Protein AF-A0AAE1S9X4-F1 (afdb_monomer_lite)

InterPro domains:
  IPR005519 Acid phosphatase, class B-like [PF03767] (2-104)
  IPR023214 HAD superfamily [G3DSA:3.40.50.1000] (1-118)
  IPR036412 HAD-like superfamily [SSF56784] (25-105)

pLDDT: mean 90.39, std 10.88, range [41.56, 98.56]

Structure (mmCIF, N/CA/C/O backbone):
data_AF-A0AAE1S9X4-F1
#
_entry.id   AF-A0AAE1S9X4-F1
#
loop_
_atom_site.group_PDB
_atom_site.id
_atom_site.type_symbol
_atom_site.label_atom_id
_atom_site.label_alt_id
_atom_site.label_comp_id
_atom_site.label_asym_id
_atom_site.label_entity_id
_atom_site.label_seq_id
_atom_site.pdbx_PDB_ins_code
_atom_site.Cartn_x
_atom_site.Cartn_y
_atom_site.Cartn_z
_atom_site.occupancy
_atom_site.B_iso_or_equiv
_atom_site.auth_seq_id
_atom_site.auth_comp_id
_atom_site.auth_asym_id
_atom_site.auth_atom_id
_atom_site.pdbx_PDB_model_num
ATOM 1 N N . MET A 1 1 ? 0.149 -6.993 -15.495 1.00 83.12 1 MET A N 1
ATOM 2 C CA . MET A 1 1 ? -0.295 -6.068 -14.423 1.00 83.12 1 MET A CA 1
ATOM 3 C C . MET A 1 1 ? -0.857 -4.731 -14.925 1.00 83.12 1 MET A C 1
ATOM 5 O O . MET A 1 1 ? -1.484 -4.042 -14.140 1.00 83.12 1 MET A O 1
ATOM 9 N N . LEU A 1 2 ? -0.702 -4.359 -16.206 1.00 90.44 2 LEU A N 1
ATOM 10 C CA . LEU A 1 2 ? -1.223 -3.079 -16.732 1.00 90.44 2 LEU A CA 1
ATOM 11 C C . LEU A 1 2 ? -2.700 -3.117 -17.177 1.00 90.44 2 LEU A C 1
ATOM 13 O O . LEU A 1 2 ? -3.273 -2.085 -17.509 1.00 90.44 2 LEU A O 1
ATOM 17 N N . GLY A 1 3 ? -3.312 -4.304 -17.214 1.00 90.38 3 GLY A N 1
ATOM 18 C CA . GLY A 1 3 ? -4.741 -4.469 -17.487 1.00 90.38 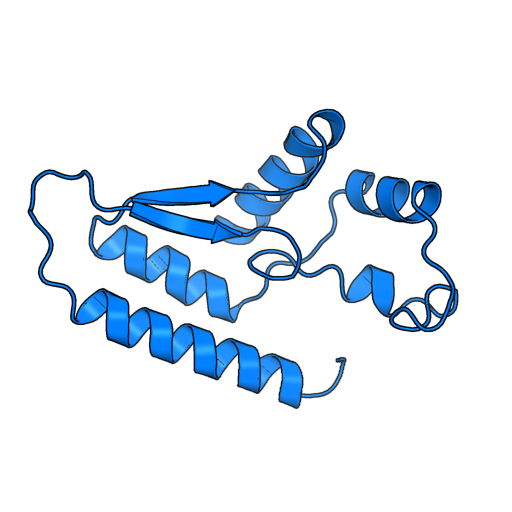3 GLY A CA 1
ATOM 19 C C . GLY A 1 3 ? -5.611 -4.212 -16.252 1.00 90.38 3 GLY A C 1
ATOM 20 O O . GLY A 1 3 ? -5.110 -3.972 -15.156 1.00 90.38 3 GLY A O 1
ATOM 21 N N . LYS A 1 4 ? -6.933 -4.319 -16.415 1.00 94.81 4 LYS A N 1
ATOM 22 C CA . LYS A 1 4 ? -7.900 -4.021 -15.342 1.00 94.81 4 LYS A CA 1
ATOM 23 C C . LYS A 1 4 ? -7.900 -5.040 -14.197 1.00 94.81 4 LYS A C 1
ATOM 25 O O . LYS A 1 4 ? -8.201 -4.660 -13.073 1.00 94.81 4 LYS A O 1
ATOM 30 N N . GLN A 1 5 ? -7.532 -6.297 -14.465 1.00 96.75 5 GLN A N 1
ATOM 31 C CA . GLN A 1 5 ? -7.652 -7.386 -13.488 1.00 96.75 5 GLN A CA 1
ATOM 32 C C . GLN A 1 5 ? -6.889 -7.108 -12.187 1.00 96.75 5 GLN A C 1
ATOM 34 O O . GLN A 1 5 ? -7.491 -7.163 -11.127 1.00 96.75 5 GLN A O 1
ATOM 39 N N . TYR A 1 6 ? -5.618 -6.689 -12.269 1.00 94.44 6 TYR A N 1
ATOM 40 C CA . TYR A 1 6 ? -4.816 -6.350 -11.083 1.00 94.44 6 TYR A CA 1
ATOM 41 C C . TYR A 1 6 ? -5.512 -5.306 -10.198 1.00 94.44 6 TYR A C 1
ATOM 43 O O . TYR A 1 6 ? -5.576 -5.452 -8.983 1.00 94.44 6 TYR A O 1
ATOM 51 N N . ARG A 1 7 ? -6.096 -4.272 -10.816 1.00 93.50 7 ARG A N 1
ATOM 52 C CA . ARG A 1 7 ? -6.834 -3.242 -10.084 1.00 93.50 7 ARG A CA 1
ATOM 53 C C . ARG A 1 7 ? -8.096 -3.803 -9.430 1.00 93.50 7 ARG A C 1
ATOM 55 O O . ARG A 1 7 ? -8.321 -3.517 -8.261 1.00 93.50 7 ARG A O 1
ATOM 62 N N . HIS A 1 8 ? -8.882 -4.598 -10.154 1.00 97.38 8 HIS A N 1
ATOM 63 C CA . HIS A 1 8 ? -10.086 -5.224 -9.601 1.00 97.38 8 HIS A CA 1
ATOM 64 C C . HIS A 1 8 ? -9.756 -6.149 -8.424 1.00 97.38 8 HIS A C 1
ATOM 66 O O . HIS A 1 8 ? -10.467 -6.137 -7.423 1.00 97.38 8 HIS A O 1
ATOM 72 N N . ASP A 1 9 ? -8.657 -6.899 -8.509 1.00 97.25 9 ASP A N 1
ATOM 73 C CA . ASP A 1 9 ? -8.207 -7.777 -7.428 1.00 97.25 9 ASP A CA 1
ATOM 74 C C . ASP A 1 9 ? -7.818 -6.951 -6.187 1.00 97.25 9 ASP A C 1
ATOM 76 O O . ASP A 1 9 ? -8.272 -7.238 -5.076 1.00 97.25 9 ASP A O 1
ATOM 80 N N . CYS A 1 10 ? -7.058 -5.862 -6.367 1.00 96.19 10 CYS A N 1
ATOM 81 C CA . CYS A 1 10 ? -6.725 -4.930 -5.284 1.00 96.19 10 CYS A CA 1
ATOM 82 C C . CYS A 1 10 ? -7.967 -4.260 -4.673 1.00 96.19 10 CYS A C 1
ATOM 84 O O . CYS A 1 10 ? -8.007 -4.020 -3.466 1.00 96.19 10 CYS A O 1
ATOM 86 N N . GLU A 1 11 ? -8.969 -3.916 -5.483 1.00 97.44 11 GLU A N 1
ATOM 87 C CA . GLU A 1 11 ? -10.238 -3.337 -5.025 1.00 97.44 11 GLU A CA 1
ATOM 88 C C . GLU A 1 11 ? -11.066 -4.350 -4.230 1.00 97.44 11 GLU A C 1
ATOM 90 O O . GLU A 1 11 ? -11.611 -4.009 -3.180 1.00 97.44 11 GLU A O 1
ATOM 95 N N . PHE A 1 12 ? -11.115 -5.604 -4.682 1.00 98.31 12 PHE A N 1
ATOM 96 C CA . PHE A 1 12 ? -11.830 -6.679 -4.002 1.00 98.31 12 PHE A CA 1
ATOM 97 C C . PHE A 1 12 ? -11.242 -6.971 -2.614 1.00 98.31 12 PHE A C 1
ATOM 99 O O . PHE A 1 12 ? -11.977 -7.027 -1.622 1.00 98.31 12 PHE A O 1
ATOM 106 N N . VAL A 1 13 ? -9.913 -7.090 -2.516 1.00 97.94 13 VAL A N 1
ATOM 107 C CA . VAL A 1 13 ? -9.229 -7.307 -1.230 1.00 97.94 13 VAL A CA 1
ATOM 108 C C . VAL A 1 13 ? -9.407 -6.102 -0.306 1.00 97.94 13 VAL A C 1
ATOM 110 O O . VAL A 1 13 ? -9.742 -6.275 0.865 1.00 97.94 13 VAL A O 1
ATOM 113 N N . ALA A 1 14 ? -9.265 -4.877 -0.825 1.00 98.00 14 ALA A N 1
ATOM 114 C CA . ALA A 1 14 ? -9.477 -3.660 -0.042 1.00 98.00 14 ALA A CA 1
ATOM 115 C C . ALA A 1 14 ? -10.906 -3.564 0.509 1.00 98.00 14 ALA A C 1
ATOM 117 O O . ALA A 1 14 ? -11.099 -3.255 1.685 1.00 98.00 14 ALA A O 1
ATOM 118 N N . LYS A 1 15 ? -11.911 -3.871 -0.319 1.00 98.44 15 LYS A N 1
ATOM 119 C CA . LYS A 1 15 ? -13.315 -3.910 0.099 1.00 98.44 15 LYS A CA 1
ATOM 120 C C . LYS A 1 15 ? -13.526 -4.920 1.227 1.00 98.44 15 LYS A C 1
ATOM 122 O O . LYS A 1 15 ? -14.116 -4.572 2.246 1.00 98.44 15 LYS A O 1
ATOM 127 N N . THR A 1 16 ? -12.991 -6.127 1.071 1.00 98.56 16 THR A N 1
ATOM 128 C CA . THR A 1 16 ? -13.092 -7.187 2.084 1.00 98.56 16 THR A CA 1
ATOM 129 C C . THR A 1 16 ? -12.441 -6.758 3.405 1.00 98.56 16 THR A C 1
ATOM 131 O O . THR A 1 16 ? -13.024 -6.931 4.473 1.00 98.56 16 THR A O 1
ATOM 134 N N . ALA A 1 17 ? -11.265 -6.124 3.347 1.00 98.38 17 ALA A N 1
ATOM 135 C CA . ALA A 1 17 ? -10.580 -5.594 4.526 1.00 98.38 17 ALA A CA 1
ATOM 136 C C . ALA A 1 17 ? -11.388 -4.492 5.235 1.00 98.38 17 ALA A C 1
ATOM 138 O O . ALA A 1 17 ? -11.462 -4.473 6.462 1.00 98.38 17 ALA A O 1
ATOM 139 N N . ILE A 1 18 ? -12.023 -3.595 4.474 1.00 98.44 18 ILE A N 1
ATOM 140 C CA . ILE A 1 18 ? -12.902 -2.540 5.002 1.00 98.44 18 ILE A CA 1
ATOM 141 C C . ILE A 1 18 ? -14.122 -3.138 5.704 1.00 98.44 18 ILE A C 1
ATOM 143 O O . ILE A 1 18 ? -14.475 -2.697 6.798 1.00 98.44 18 ILE A O 1
ATOM 147 N N . GLU A 1 19 ? -14.777 -4.120 5.085 1.00 98.56 19 GLU A N 1
ATOM 148 C CA . GLU A 1 19 ? -15.940 -4.804 5.663 1.00 98.56 19 GLU A CA 1
ATOM 149 C C . GLU A 1 19 ? -15.565 -5.526 6.959 1.00 98.56 19 GLU A C 1
ATOM 151 O O . GLU A 1 19 ? -16.255 -5.369 7.966 1.00 98.56 19 GLU A O 1
ATOM 156 N N . TYR A 1 20 ? -14.423 -6.220 6.967 1.00 98.31 20 TYR A N 1
ATOM 157 C CA . TYR A 1 20 ? -13.880 -6.837 8.172 1.00 98.31 20 TYR A CA 1
ATOM 158 C C . TYR A 1 20 ? -13.623 -5.801 9.273 1.00 98.31 20 TYR A C 1
ATOM 160 O O . TYR A 1 20 ? -14.131 -5.956 10.380 1.00 98.31 20 TYR A O 1
ATOM 168 N N . ALA A 1 21 ? -12.903 -4.715 8.965 1.00 97.81 21 ALA A N 1
ATOM 169 C CA . ALA A 1 21 ? -12.570 -3.675 9.936 1.00 97.81 21 ALA A CA 1
ATOM 170 C C . ALA A 1 21 ? -13.821 -3.053 10.577 1.00 97.81 21 ALA A C 1
ATOM 172 O O . ALA A 1 21 ? -13.866 -2.868 11.791 1.00 97.81 21 ALA A O 1
ATOM 173 N N . LYS A 1 22 ? -14.862 -2.778 9.779 1.00 97.50 22 LYS A N 1
ATOM 174 C CA . LYS A 1 22 ? -16.140 -2.227 10.262 1.00 97.50 22 LYS A CA 1
ATOM 175 C C . LYS A 1 22 ? -16.924 -3.190 11.155 1.00 97.50 22 LYS A C 1
ATOM 177 O O . LYS A 1 22 ? -17.735 -2.734 11.953 1.00 97.50 22 LYS A O 1
ATOM 182 N N . GLY A 1 23 ? -16.711 -4.497 11.009 1.00 97.31 23 GLY A N 1
ATOM 183 C CA . GLY A 1 23 ? -17.351 -5.527 11.827 1.00 97.31 23 GLY A CA 1
ATOM 184 C C . GLY A 1 23 ? -16.646 -5.809 13.157 1.00 97.31 23 GLY A C 1
ATOM 185 O O . GLY A 1 23 ? -17.164 -6.583 13.961 1.00 97.31 23 GLY A O 1
ATOM 186 N N . LEU A 1 24 ? -15.472 -5.217 13.403 1.00 96.12 24 LEU A N 1
ATOM 187 C CA . LEU A 1 24 ? -14.706 -5.467 14.621 1.00 96.12 24 LEU A CA 1
ATOM 188 C C . LEU A 1 24 ? -15.361 -4.829 15.848 1.00 96.12 24 LEU A C 1
ATOM 190 O O . LEU A 1 24 ? -15.729 -3.655 15.854 1.00 96.12 24 LEU A O 1
ATOM 194 N N . LYS A 1 25 ? -15.413 -5.595 16.940 1.00 95.88 25 LYS A N 1
ATOM 195 C CA . LYS A 1 25 ? -15.679 -5.062 18.277 1.00 95.88 25 LYS A CA 1
ATOM 196 C C . LYS A 1 25 ? -14.349 -4.698 18.932 1.00 95.88 25 LYS A C 1
ATOM 198 O O . LYS A 1 25 ? -13.655 -5.571 19.446 1.00 95.88 25 LYS A O 1
ATOM 203 N N . LEU A 1 26 ? -14.009 -3.415 18.887 1.00 94.31 26 LEU A N 1
ATOM 204 C CA . LEU A 1 26 ? -12.771 -2.885 19.459 1.00 94.31 26 LEU A CA 1
ATOM 205 C C . LEU A 1 26 ? -12.816 -2.875 20.992 1.00 94.31 26 LEU A C 1
ATOM 207 O O . LEU A 1 26 ? -13.890 -2.792 21.595 1.00 94.31 26 LEU A O 1
ATOM 211 N N . SER A 1 27 ? -11.644 -2.958 21.622 1.00 90.44 27 SER A N 1
ATOM 212 C CA . SER A 1 27 ? -11.506 -2.999 23.086 1.00 90.44 27 SER A CA 1
ATOM 213 C C . SER A 1 27 ? -11.843 -1.654 23.747 1.00 90.44 27 SER A C 1
ATOM 215 O O . SER A 1 27 ? -12.212 -1.613 24.920 1.00 90.44 27 SER A O 1
ATOM 217 N N . GLY A 1 28 ? -11.698 -0.554 22.997 1.00 89.81 28 GLY A N 1
ATOM 218 C CA . GLY A 1 28 ? -11.836 0.818 23.486 1.00 89.81 28 GLY A CA 1
ATOM 219 C C . GLY A 1 28 ? -10.611 1.349 24.241 1.00 89.81 28 GLY A C 1
ATOM 220 O O . GLY A 1 28 ? -10.639 2.487 24.700 1.00 89.81 28 GLY A O 1
ATOM 221 N N . ASP A 1 29 ? -9.524 0.577 24.354 1.00 94.56 29 ASP A N 1
ATOM 222 C CA . ASP A 1 29 ? -8.296 0.999 25.051 1.00 94.56 29 ASP A CA 1
ATOM 223 C C . ASP A 1 29 ? -7.328 1.810 24.166 1.00 94.56 29 ASP A C 1
ATOM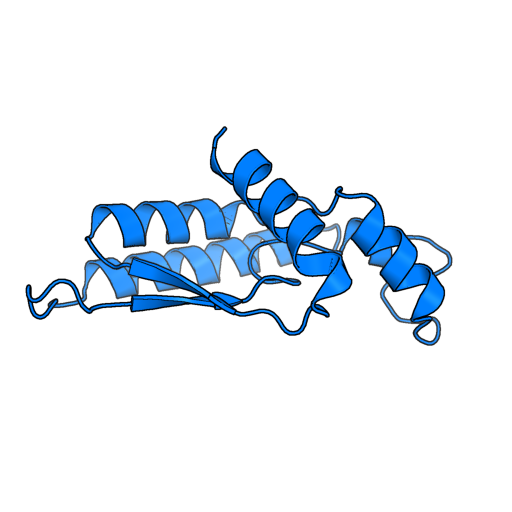 225 O O . ASP A 1 29 ? -6.270 2.258 24.620 1.00 94.56 29 ASP A O 1
ATOM 229 N N . GLY A 1 30 ? -7.687 1.995 22.892 1.00 91.12 30 GLY A N 1
ATOM 230 C CA . GLY A 1 30 ? -6.899 2.721 21.903 1.00 91.12 30 GLY A CA 1
ATOM 231 C C . GLY A 1 30 ? -5.605 2.010 21.501 1.00 91.12 30 GLY A C 1
ATOM 232 O O . GLY A 1 30 ? -4.677 2.673 21.027 1.00 91.12 30 GLY A O 1
ATOM 233 N N . LYS A 1 31 ? -5.485 0.695 21.716 1.00 94.94 31 LYS A N 1
ATOM 234 C CA . LYS A 1 31 ? -4.304 -0.102 21.342 1.00 94.94 31 LYS A CA 1
ATOM 235 C C . LYS A 1 31 ? -4.522 -0.991 20.122 1.00 94.94 31 LYS A C 1
ATOM 237 O O . LYS A 1 31 ? -3.571 -1.637 19.691 1.00 94.94 31 LYS A O 1
ATOM 242 N N . ASP A 1 32 ? -5.719 -0.991 19.546 1.00 96.94 32 ASP A N 1
ATOM 243 C CA . ASP A 1 32 ? -5.997 -1.697 18.300 1.00 96.94 32 ASP A CA 1
ATOM 244 C C . ASP A 1 32 ? -5.152 -1.119 17.154 1.00 96.94 32 ASP A C 1
ATOM 246 O O . ASP A 1 32 ? -5.107 0.097 16.933 1.00 96.94 32 ASP A O 1
ATOM 250 N N . VAL A 1 33 ? -4.464 -2.000 16.427 1.00 97.12 33 VAL A N 1
ATOM 251 C CA . VAL A 1 33 ? -3.531 -1.642 15.352 1.00 97.12 33 VAL A CA 1
ATOM 252 C C . VAL A 1 33 ? -3.913 -2.355 14.063 1.00 97.12 33 VAL A C 1
ATOM 254 O O . VAL A 1 33 ? -4.267 -3.531 14.072 1.00 97.12 33 VAL A O 1
ATOM 257 N N . TRP A 1 34 ? -3.758 -1.649 12.943 1.00 97.75 34 TRP A N 1
ATOM 258 C CA . TRP A 1 34 ? -3.783 -2.230 11.607 1.00 97.75 34 TRP A CA 1
ATOM 259 C C . TRP A 1 34 ? -2.400 -2.124 10.976 1.00 97.75 34 TRP A C 1
ATOM 261 O O . TRP A 1 34 ? -1.891 -1.021 10.765 1.00 97.75 34 TRP A O 1
ATOM 271 N N . VAL A 1 35 ? -1.786 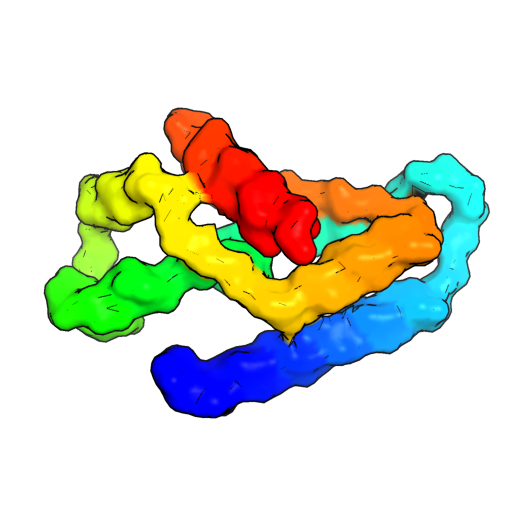-3.264 10.673 1.00 96.88 35 VAL A N 1
ATOM 272 C CA . VAL A 1 35 ? -0.452 -3.300 10.069 1.00 96.88 35 VAL A CA 1
ATOM 273 C C . VAL A 1 35 ? -0.570 -3.252 8.548 1.00 96.88 35 VAL A C 1
ATOM 275 O O . VAL A 1 35 ? -1.283 -4.050 7.946 1.00 96.88 35 VAL A O 1
ATOM 278 N N . PHE A 1 36 ? 0.153 -2.323 7.933 1.00 95.62 36 PHE A N 1
ATOM 279 C CA . PHE A 1 36 ? 0.332 -2.210 6.494 1.00 95.62 36 PHE A CA 1
ATOM 280 C C . PHE A 1 36 ? 1.769 -2.570 6.131 1.00 95.62 36 PHE A C 1
ATOM 282 O O . PHE A 1 36 ? 2.716 -2.064 6.734 1.00 95.62 36 PHE A O 1
ATOM 289 N N . ASP A 1 37 ? 1.929 -3.397 5.105 1.00 94.75 37 ASP A N 1
ATOM 290 C CA . ASP A 1 37 ? 3.182 -3.442 4.358 1.00 94.75 37 ASP A CA 1
ATOM 291 C C . ASP A 1 37 ? 3.280 -2.234 3.394 1.00 94.75 37 ASP A C 1
ATOM 293 O O . ASP A 1 37 ? 2.288 -1.538 3.131 1.00 94.75 37 ASP A O 1
ATOM 297 N N . ILE A 1 38 ? 4.481 -1.948 2.881 1.00 91.19 38 ILE A N 1
ATOM 298 C CA . ILE A 1 38 ? 4.722 -0.832 1.960 1.00 91.19 38 ILE A CA 1
ATOM 299 C C . ILE A 1 38 ? 4.774 -1.273 0.499 1.00 91.19 38 ILE A C 1
ATOM 301 O O . ILE A 1 38 ? 3.933 -0.855 -0.298 1.00 91.19 38 ILE A O 1
ATOM 305 N N . ASP A 1 39 ? 5.771 -2.066 0.127 1.00 91.38 39 ASP A N 1
ATOM 306 C CA . ASP A 1 39 ? 6.093 -2.347 -1.270 1.00 91.38 39 ASP A CA 1
ATOM 307 C C . ASP A 1 39 ? 5.119 -3.365 -1.878 1.00 91.38 39 ASP A C 1
ATOM 309 O O . ASP A 1 39 ? 4.942 -4.449 -1.349 1.00 91.38 39 ASP A O 1
ATOM 313 N N . GLU A 1 40 ? 4.479 -3.012 -2.997 1.00 91.44 40 GLU A N 1
ATOM 314 C CA . GLU A 1 40 ? 3.370 -3.770 -3.612 1.00 91.44 40 GLU A CA 1
ATOM 315 C C . GLU A 1 40 ? 2.119 -3.930 -2.729 1.00 91.44 40 GLU A C 1
ATOM 317 O O . GLU A 1 40 ? 1.174 -4.614 -3.120 1.00 91.44 40 GLU A O 1
ATOM 322 N N . THR A 1 41 ? 2.066 -3.233 -1.589 1.00 94.00 41 THR A N 1
ATOM 323 C CA . THR A 1 41 ? 0.894 -3.191 -0.705 1.00 94.00 41 THR A CA 1
ATOM 324 C C . THR A 1 41 ? 0.288 -1.792 -0.658 1.00 94.00 41 THR A C 1
ATOM 326 O O . THR A 1 41 ? -0.852 -1.600 -1.064 1.00 94.00 41 THR A O 1
ATOM 329 N N . THR A 1 42 ? 1.032 -0.778 -0.213 1.00 93.12 42 THR A N 1
ATOM 330 C CA . THR A 1 42 ? 0.552 0.617 -0.206 1.00 93.12 42 THR A CA 1
ATOM 331 C C . THR A 1 42 ? 1.148 1.424 -1.354 1.00 93.12 42 THR A C 1
ATOM 333 O O . THR A 1 42 ? 0.456 2.261 -1.928 1.00 93.12 42 THR A O 1
ATOM 336 N N . LEU A 1 43 ? 2.389 1.139 -1.755 1.00 92.62 43 LEU A N 1
ATOM 337 C CA . LEU A 1 43 ? 3.065 1.767 -2.890 1.00 92.62 43 LEU A CA 1
ATOM 338 C C . LEU A 1 43 ? 3.393 0.724 -3.961 1.00 92.62 43 LEU A C 1
ATOM 340 O O . LEU A 1 43 ? 3.933 -0.336 -3.660 1.00 92.62 43 LEU A O 1
ATOM 344 N N . SER A 1 44 ? 3.118 1.039 -5.224 1.00 93.31 44 SER A N 1
ATOM 345 C CA . SER A 1 44 ? 3.366 0.143 -6.351 1.00 93.31 44 SER A CA 1
ATOM 346 C C . SER A 1 44 ? 4.711 0.426 -7.018 1.00 93.31 44 SER A C 1
ATOM 348 O O . SER A 1 44 ? 4.998 1.546 -7.436 1.00 93.31 44 SER A O 1
ATOM 350 N N . ASN A 1 45 ? 5.519 -0.613 -7.207 1.00 94.75 45 ASN A N 1
ATOM 351 C CA . ASN A 1 45 ? 6.718 -0.594 -8.038 1.00 94.75 45 ASN A CA 1
ATOM 352 C C . ASN A 1 45 ? 6.429 -1.079 -9.472 1.00 94.75 45 ASN A C 1
ATOM 354 O O . ASN A 1 45 ? 7.366 -1.247 -10.255 1.00 94.75 45 ASN A O 1
ATOM 358 N N . ILE A 1 46 ? 5.159 -1.244 -9.874 1.00 95.19 46 ILE A N 1
ATOM 359 C CA . ILE A 1 46 ? 4.781 -1.575 -11.260 1.00 95.19 46 ILE A CA 1
ATOM 360 C C . ILE A 1 46 ? 5.455 -0.652 -12.289 1.00 95.19 46 ILE A C 1
ATOM 362 O O . ILE A 1 46 ? 5.930 -1.187 -13.290 1.00 95.19 46 ILE A O 1
ATOM 366 N N . PRO A 1 47 ? 5.582 0.679 -12.090 1.00 95.50 47 PRO A N 1
ATOM 367 C CA . PRO A 1 47 ? 6.290 1.526 -13.053 1.00 95.50 47 PRO A CA 1
ATOM 368 C C . PRO A 1 47 ? 7.759 1.135 -13.270 1.00 95.50 47 PRO A C 1
ATOM 370 O O . PRO A 1 47 ? 8.281 1.314 -14.367 1.00 95.50 47 PRO A O 1
ATOM 373 N N . TYR A 1 48 ? 8.428 0.580 -12.254 1.00 95.94 48 TYR A N 1
ATOM 374 C CA . TYR A 1 48 ? 9.772 0.020 -12.396 1.00 95.94 48 TYR A CA 1
ATOM 375 C C . TYR A 1 48 ? 9.744 -1.318 -13.129 1.00 95.94 48 TYR A C 1
ATOM 377 O O . TYR A 1 48 ? 10.476 -1.506 -14.099 1.00 95.94 48 TYR A O 1
ATOM 385 N N . TYR A 1 49 ? 8.877 -2.235 -12.697 1.00 96.00 49 TYR A N 1
ATOM 386 C CA . TYR A 1 49 ? 8.800 -3.573 -13.279 1.00 96.00 49 TYR A CA 1
ATOM 387 C C . TYR A 1 49 ? 8.304 -3.572 -14.729 1.00 96.00 49 TYR A C 1
ATOM 389 O O . TYR A 1 49 ? 8.687 -4.446 -15.498 1.00 96.00 49 TYR A O 1
ATOM 397 N N . ALA A 1 50 ? 7.513 -2.580 -15.137 1.00 96.50 50 ALA A N 1
ATOM 398 C CA . ALA A 1 50 ? 7.027 -2.433 -16.506 1.00 96.50 50 ALA A CA 1
ATOM 399 C C . ALA A 1 50 ? 8.096 -1.950 -17.503 1.00 96.50 50 ALA A C 1
ATOM 401 O O . ALA A 1 50 ? 7.846 -1.964 -18.709 1.00 96.50 50 ALA A O 1
ATOM 402 N N . ARG A 1 51 ? 9.276 -1.515 -17.035 1.00 95.75 51 ARG A N 1
ATOM 403 C CA . ARG A 1 51 ? 10.379 -1.104 -17.916 1.00 95.75 51 ARG A CA 1
ATOM 404 C C . ARG A 1 51 ? 10.847 -2.303 -18.745 1.00 95.75 51 ARG A C 1
ATOM 406 O O . ARG A 1 51 ? 10.952 -3.414 -18.228 1.00 95.75 51 ARG A O 1
ATOM 413 N N . SER A 1 52 ? 11.157 -2.086 -20.023 1.00 95.50 52 SER A N 1
ATOM 414 C CA . SER A 1 52 ? 11.561 -3.157 -20.953 1.00 95.50 52 SER A CA 1
ATOM 415 C C . SER A 1 52 ? 12.805 -3.920 -20.492 1.00 95.50 52 SER A C 1
ATOM 417 O O . SER A 1 52 ? 12.921 -5.116 -20.726 1.00 95.50 52 SER A O 1
ATOM 419 N N . ASP A 1 53 ? 13.702 -3.244 -19.782 1.00 95.12 53 ASP A N 1
ATOM 420 C CA . ASP A 1 53 ? 14.950 -3.775 -19.237 1.00 95.12 53 ASP A CA 1
ATOM 421 C C . ASP A 1 53 ? 14.804 -4.351 -17.807 1.00 95.12 53 ASP A C 1
ATOM 423 O O . ASP A 1 53 ? 15.797 -4.625 -17.130 1.00 95.12 53 ASP A O 1
ATOM 427 N N . VAL A 1 54 ? 13.564 -4.507 -17.331 1.00 96.06 54 VAL A N 1
ATOM 428 C CA . VAL A 1 54 ? 13.167 -5.291 -16.143 1.00 96.06 54 VAL A CA 1
ATOM 429 C C . VAL A 1 54 ? 12.157 -6.384 -16.533 1.00 96.06 54 VAL A C 1
ATOM 431 O O . VAL A 1 54 ? 12.159 -7.470 -15.953 1.00 96.06 54 VAL A O 1
ATOM 434 N N . ALA A 1 55 ? 11.320 -6.114 -17.541 1.00 95.94 55 ALA A N 1
ATOM 435 C CA . ALA A 1 55 ? 10.407 -7.048 -18.198 1.00 95.94 55 ALA A CA 1
ATOM 436 C C . ALA A 1 55 ? 9.488 -7.805 -17.227 1.00 95.94 55 ALA A C 1
ATOM 438 O O . ALA A 1 55 ? 9.362 -9.025 -17.288 1.00 95.94 55 ALA A O 1
ATOM 439 N N . PHE A 1 56 ? 8.866 -7.083 -16.294 1.00 95.38 56 PHE A N 1
ATOM 440 C CA . PHE A 1 56 ? 8.014 -7.637 -15.238 1.00 95.38 56 PHE A CA 1
ATOM 441 C C . PHE A 1 56 ? 8.691 -8.740 -14.409 1.00 95.38 56 PHE A C 1
ATOM 443 O O . PHE A 1 56 ? 8.027 -9.647 -13.918 1.00 95.38 56 PHE A O 1
ATOM 450 N N . GLY A 1 57 ? 10.016 -8.656 -14.247 1.00 94.44 57 GLY A N 1
ATOM 451 C CA . GLY A 1 57 ? 10.806 -9.639 -13.507 1.00 94.44 57 GLY A CA 1
ATOM 452 C C . GLY A 1 57 ? 11.262 -10.839 -14.340 1.00 94.44 57 GLY A C 1
ATOM 453 O O . GLY A 1 57 ? 11.861 -11.753 -13.784 1.00 94.44 57 GLY A O 1
ATOM 454 N N . ALA A 1 58 ? 11.028 -10.847 -15.658 1.00 96.50 58 ALA A N 1
ATOM 455 C CA . ALA A 1 58 ? 11.579 -11.871 -16.549 1.00 96.50 58 ALA A CA 1
ATOM 456 C C . ALA A 1 58 ? 13.106 -11.755 -16.713 1.00 96.50 58 ALA A C 1
ATOM 458 O O . ALA A 1 58 ? 13.768 -12.726 -17.076 1.00 96.50 58 ALA A O 1
ATOM 459 N N . ILE A 1 59 ? 13.672 -10.573 -16.443 1.00 96.38 59 ILE A N 1
ATOM 460 C CA . ILE A 1 59 ? 15.119 -10.336 -16.415 1.00 96.38 59 ILE A CA 1
ATOM 461 C C . ILE A 1 59 ? 15.617 -10.478 -14.965 1.00 96.38 59 ILE A C 1
ATOM 463 O O . ILE A 1 59 ? 14.947 -9.976 -14.056 1.00 96.38 59 ILE A O 1
ATOM 467 N N . PRO A 1 60 ? 16.788 -11.111 -14.722 1.00 96.56 60 PRO A N 1
ATOM 468 C CA . PRO A 1 60 ? 17.343 -11.266 -13.381 1.00 96.56 60 PRO A CA 1
ATOM 469 C C . PRO A 1 60 ? 17.407 -9.955 -12.594 1.00 96.56 60 PRO A C 1
ATOM 471 O O . PRO A 1 60 ? 17.806 -8.907 -13.108 1.00 96.56 60 PRO A O 1
ATOM 474 N N . TYR A 1 61 ? 17.034 -10.036 -11.319 1.00 94.06 61 TYR A N 1
ATOM 475 C CA . TYR A 1 61 ? 16.950 -8.882 -10.435 1.00 94.06 61 TYR A CA 1
ATOM 476 C C . TYR A 1 61 ? 18.299 -8.161 -10.292 1.00 94.06 61 TYR A C 1
ATOM 478 O O . TYR A 1 61 ? 19.317 -8.764 -9.952 1.00 94.06 61 TYR A O 1
ATOM 486 N N . ASN A 1 62 ? 18.288 -6.840 -10.490 1.00 95.50 62 ASN A N 1
ATOM 487 C CA . ASN A 1 62 ? 19.450 -5.979 -10.305 1.00 95.50 62 ASN A CA 1
ATOM 488 C C . ASN A 1 62 ? 1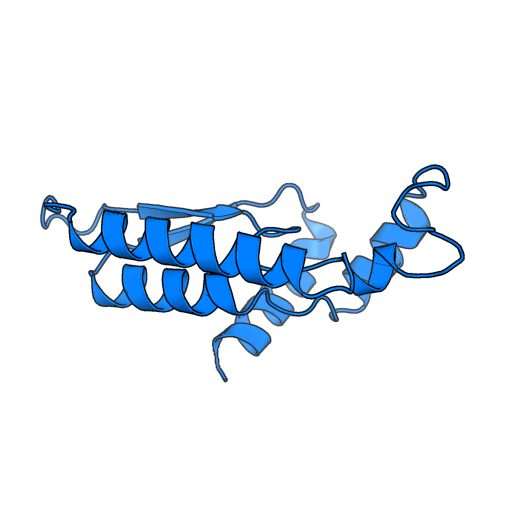9.211 -5.011 -9.142 1.00 95.50 62 ASN A C 1
ATOM 490 O O . ASN A 1 62 ? 18.519 -3.998 -9.275 1.00 95.50 62 ASN A O 1
ATOM 494 N N . ASN A 1 63 ? 19.844 -5.307 -8.007 1.00 93.19 63 ASN A N 1
ATOM 495 C CA . ASN A 1 63 ? 19.684 -4.531 -6.783 1.00 93.19 63 ASN A CA 1
ATOM 496 C C . ASN A 1 63 ? 20.130 -3.066 -6.933 1.00 93.19 63 ASN A C 1
ATOM 498 O O . ASN A 1 63 ? 19.460 -2.169 -6.435 1.00 93.19 63 ASN A O 1
ATOM 502 N N . THR A 1 64 ? 21.236 -2.792 -7.629 1.00 94.50 64 THR A N 1
ATOM 503 C CA . THR A 1 64 ? 21.735 -1.417 -7.825 1.00 94.50 64 THR A CA 1
ATOM 504 C C . THR A 1 64 ? 20.715 -0.569 -8.576 1.00 94.50 64 THR A C 1
ATOM 506 O O . THR A 1 64 ? 20.406 0.551 -8.176 1.00 94.50 64 THR A O 1
ATOM 509 N N . LYS A 1 65 ? 20.135 -1.136 -9.633 1.00 94.38 65 LYS A N 1
ATOM 510 C CA . LYS A 1 65 ? 19.131 -0.464 -10.453 1.00 94.38 65 LYS A CA 1
ATOM 511 C C . LYS A 1 65 ? 17.812 -0.262 -9.706 1.00 94.38 65 LYS A C 1
ATOM 513 O O . LYS A 1 65 ? 17.198 0.793 -9.835 1.00 94.38 65 LYS A O 1
ATOM 518 N N . PHE A 1 66 ? 17.371 -1.251 -8.928 1.00 93.62 66 PHE A N 1
ATOM 519 C CA . PHE A 1 66 ? 16.170 -1.104 -8.104 1.00 93.62 66 PHE A CA 1
ATOM 520 C C . PHE A 1 66 ? 16.360 -0.048 -7.010 1.00 93.62 66 PHE A C 1
ATOM 522 O O . PHE A 1 66 ? 15.498 0.802 -6.818 1.00 93.62 66 PHE A O 1
ATOM 529 N N . ASN A 1 67 ? 17.525 -0.020 -6.360 1.00 92.81 67 ASN A N 1
ATOM 530 C CA . ASN A 1 67 ? 17.850 1.003 -5.366 1.00 92.81 67 ASN A CA 1
ATOM 531 C C . ASN A 1 67 ? 17.849 2.417 -5.963 1.00 92.81 67 ASN A C 1
ATOM 533 O O . ASN A 1 67 ? 17.376 3.345 -5.311 1.00 9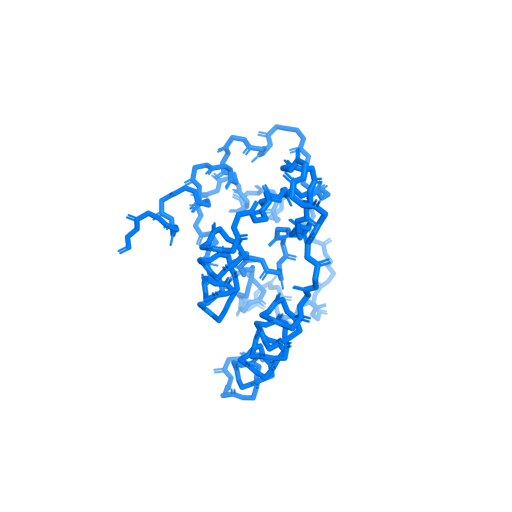2.81 67 ASN A O 1
ATOM 537 N N . ALA A 1 68 ? 18.323 2.584 -7.204 1.00 93.12 68 ALA A N 1
ATOM 538 C CA . ALA A 1 68 ? 18.226 3.860 -7.909 1.00 93.12 68 ALA A CA 1
ATOM 539 C C . ALA A 1 68 ? 16.760 4.290 -8.099 1.00 93.12 68 ALA A C 1
ATOM 541 O O . ALA A 1 68 ? 16.425 5.424 -7.779 1.00 93.12 68 ALA A O 1
ATOM 542 N N . TRP A 1 69 ? 15.876 3.375 -8.513 1.00 92.88 69 TRP A N 1
ATOM 543 C CA . TRP A 1 69 ? 14.433 3.637 -8.606 1.00 92.88 69 TRP A CA 1
ATOM 544 C C . TRP A 1 69 ? 13.808 4.021 -7.261 1.00 92.88 69 TRP A C 1
ATOM 546 O O . TRP A 1 69 ? 13.059 4.991 -7.179 1.00 92.88 69 TRP A O 1
ATOM 556 N N . VAL A 1 70 ? 14.127 3.292 -6.191 1.00 91.38 70 VAL A N 1
ATOM 557 C CA . VAL A 1 70 ? 13.609 3.592 -4.848 1.00 91.38 70 VAL A CA 1
ATOM 558 C C . VAL A 1 70 ? 14.035 4.993 -4.397 1.00 91.38 70 VAL A C 1
ATOM 560 O O . VAL A 1 70 ? 13.226 5.726 -3.821 1.00 91.38 70 VAL A O 1
ATOM 563 N N . ALA A 1 71 ? 15.278 5.384 -4.698 1.00 90.38 71 ALA A N 1
ATOM 564 C CA . ALA A 1 71 ? 15.806 6.710 -4.393 1.00 90.38 71 ALA A CA 1
ATOM 565 C C . ALA A 1 71 ? 15.089 7.839 -5.152 1.00 90.38 71 ALA A C 1
ATOM 567 O O . ALA A 1 71 ? 15.063 8.964 -4.657 1.00 90.38 71 ALA A O 1
ATOM 568 N N . GLU A 1 72 ? 14.486 7.557 -6.316 1.00 89.94 72 GLU A N 1
ATOM 569 C CA . GLU A 1 72 ? 13.817 8.578 -7.132 1.00 89.94 72 GLU A CA 1
ATOM 570 C C . GLU A 1 72 ? 12.609 9.214 -6.448 1.00 89.94 72 GLU A C 1
ATOM 572 O O . GLU A 1 72 ? 12.238 10.320 -6.835 1.00 89.94 72 GLU A O 1
ATOM 577 N N . GLY A 1 73 ? 11.974 8.565 -5.468 1.00 87.50 73 GLY A N 1
ATOM 578 C CA . GLY A 1 73 ? 10.849 9.222 -4.803 1.00 87.50 73 GLY A CA 1
ATOM 579 C C . GLY A 1 73 ? 9.476 8.999 -5.453 1.00 87.50 73 GLY A C 1
ATOM 580 O O . GLY A 1 73 ? 8.569 9.746 -5.123 1.00 87.50 73 GLY A O 1
ATOM 581 N N . LYS A 1 74 ? 9.305 8.068 -6.409 1.00 88.81 74 LYS A N 1
ATOM 582 C CA . LYS A 1 74 ? 8.189 8.139 -7.388 1.00 88.81 74 LYS A CA 1
ATOM 583 C C . LYS A 1 74 ? 7.260 6.923 -7.471 1.00 88.81 74 LYS A C 1
ATOM 585 O O . LYS A 1 74 ? 6.518 6.800 -8.446 1.00 88.81 74 LYS A O 1
ATOM 590 N N . ALA A 1 75 ? 7.289 6.011 -6.502 1.00 91.19 75 ALA A N 1
ATOM 591 C CA . ALA A 1 75 ? 6.352 4.888 -6.504 1.00 91.19 75 ALA A CA 1
ATOM 592 C C . ALA A 1 75 ? 4.922 5.395 -6.210 1.00 91.19 75 ALA A C 1
ATOM 594 O O . ALA A 1 75 ? 4.715 6.008 -5.162 1.00 91.19 75 ALA A O 1
ATOM 595 N N . PRO A 1 76 ? 3.934 5.178 -7.101 1.00 91.12 76 PRO A N 1
ATOM 596 C CA . PRO A 1 76 ? 2.565 5.632 -6.874 1.00 91.12 76 PRO A CA 1
ATOM 597 C C . PRO A 1 76 ? 1.865 4.814 -5.786 1.00 91.12 76 PRO A C 1
ATOM 599 O O . PRO A 1 76 ? 2.123 3.619 -5.635 1.00 91.12 76 PRO A O 1
ATOM 602 N N . ALA A 1 77 ? 0.917 5.429 -5.081 1.00 91.25 77 ALA A N 1
ATOM 603 C CA . ALA A 1 77 ? 0.039 4.707 -4.166 1.00 91.25 77 ALA A CA 1
ATOM 604 C C . ALA A 1 77 ? -0.887 3.727 -4.903 1.00 91.25 77 ALA A C 1
ATOM 606 O O . ALA A 1 77 ? -1.327 3.985 -6.027 1.00 91.25 77 ALA A O 1
ATOM 607 N N . ILE A 1 78 ? -1.224 2.621 -4.239 1.00 92.25 78 ILE A N 1
ATOM 608 C CA . ILE A 1 78 ? -2.281 1.703 -4.670 1.00 92.25 78 ILE A CA 1
ATOM 609 C C . ILE A 1 78 ? -3.624 2.278 -4.183 1.00 92.25 78 ILE A C 1
ATOM 611 O O . ILE A 1 78 ? -3.891 2.260 -2.978 1.00 92.25 78 ILE A O 1
ATOM 615 N N . PRO A 1 79 ? -4.494 2.793 -5.078 1.00 90.44 79 PRO A N 1
ATOM 616 C CA . PRO A 1 79 ? -5.622 3.630 -4.662 1.00 90.44 79 PRO A CA 1
ATOM 617 C C . PRO A 1 79 ? -6.647 2.921 -3.774 1.00 90.44 79 PRO A C 1
ATOM 619 O O . PRO A 1 79 ? -7.230 3.541 -2.889 1.00 90.44 79 PRO A O 1
ATOM 622 N N . SER A 1 80 ? -6.868 1.620 -3.973 1.00 92.81 80 SER A N 1
ATOM 623 C CA . SER A 1 80 ? -7.838 0.867 -3.172 1.00 92.81 80 SER A CA 1
ATOM 624 C C . SER A 1 80 ? -7.429 0.779 -1.695 1.00 92.81 80 SER A C 1
ATOM 626 O O . SER A 1 80 ? -8.285 0.802 -0.810 1.00 92.81 80 SER A O 1
ATOM 628 N N . ILE A 1 81 ? -6.125 0.777 -1.407 1.00 94.94 81 ILE A N 1
ATOM 629 C CA . ILE A 1 81 ? -5.593 0.694 -0.043 1.00 94.94 81 ILE A CA 1
ATOM 630 C C . ILE A 1 81 ? -5.715 2.033 0.702 1.00 94.94 81 ILE A C 1
ATOM 632 O O . ILE A 1 81 ? -5.864 2.030 1.924 1.00 94.94 81 ILE A O 1
ATOM 636 N N . LEU A 1 82 ? -5.810 3.168 -0.009 1.00 91.06 82 LEU A N 1
ATOM 637 C CA . LEU A 1 82 ? -6.200 4.473 0.564 1.00 91.06 82 LEU A CA 1
ATOM 638 C C . LEU A 1 82 ? -7.561 4.419 1.251 1.00 91.06 82 LEU A C 1
ATOM 640 O O . LEU A 1 82 ? -7.721 4.981 2.336 1.00 91.06 82 LEU A O 1
ATOM 644 N N . GLY A 1 83 ? -8.513 3.682 0.678 1.00 92.94 83 GLY A N 1
ATOM 645 C CA . GLY A 1 83 ? -9.807 3.438 1.312 1.00 92.94 83 GLY A CA 1
ATOM 646 C C . GLY A 1 83 ? -9.686 2.665 2.627 1.00 92.94 83 GLY A C 1
ATOM 647 O O . GLY A 1 83 ? -10.346 3.015 3.608 1.00 92.94 83 GLY A O 1
ATOM 648 N N . VAL A 1 84 ? -8.809 1.656 2.676 1.00 96.62 84 VAL A N 1
ATOM 649 C CA . VAL A 1 84 ? -8.554 0.863 3.891 1.00 96.62 84 VAL A CA 1
ATOM 650 C C . VAL A 1 84 ? -7.935 1.746 4.971 1.00 96.62 84 VAL A C 1
ATOM 652 O O . VAL A 1 84 ? -8.477 1.821 6.070 1.00 96.62 84 VAL A O 1
ATOM 655 N N . TYR A 1 85 ? -6.865 2.476 4.644 1.00 95.12 85 TYR A N 1
ATOM 656 C CA . TYR A 1 85 ? -6.179 3.389 5.563 1.00 95.12 85 TYR A CA 1
ATOM 657 C C . TYR A 1 85 ? -7.131 4.426 6.180 1.00 95.12 85 TYR A C 1
ATOM 659 O O . TYR A 1 85 ? -7.191 4.576 7.401 1.00 95.12 85 TYR A O 1
ATOM 667 N N . LYS A 1 86 ? -7.935 5.101 5.347 1.00 94.75 86 LYS A N 1
ATOM 668 C CA . LYS A 1 86 ? -8.921 6.088 5.817 1.00 94.75 86 LYS A CA 1
ATOM 669 C C . LYS A 1 86 ? -9.997 5.441 6.696 1.00 94.75 86 LYS A C 1
ATOM 671 O O . LYS A 1 86 ? -10.388 6.019 7.708 1.00 94.75 86 LYS A O 1
ATOM 676 N N . THR A 1 87 ? -10.442 4.230 6.352 1.00 96.50 87 THR A N 1
ATOM 677 C CA . THR A 1 87 ? -11.437 3.495 7.145 1.00 96.50 87 THR A CA 1
ATOM 678 C C . THR A 1 87 ? -10.893 3.138 8.526 1.00 96.50 87 THR A C 1
ATOM 680 O O . THR A 1 87 ? -11.540 3.455 9.520 1.00 96.50 87 THR A O 1
ATOM 683 N N . VAL A 1 88 ? -9.709 2.526 8.618 1.00 96.62 88 VAL A N 1
ATOM 684 C CA . VAL A 1 88 ? -9.153 2.104 9.917 1.00 96.62 88 VAL A CA 1
ATOM 685 C C . VAL A 1 88 ? -8.891 3.302 10.831 1.00 96.62 88 VAL A C 1
ATOM 687 O O . VAL A 1 88 ? -9.253 3.251 12.004 1.00 96.62 88 VAL A O 1
ATOM 690 N N . LEU A 1 89 ? -8.402 4.419 10.276 1.00 95.19 89 LEU A N 1
ATOM 691 C CA . LEU A 1 89 ? -8.276 5.682 11.006 1.00 95.19 89 LEU A CA 1
ATOM 692 C C . LEU A 1 89 ? -9.620 6.170 11.556 1.00 95.19 89 LEU A C 1
ATOM 694 O O . LEU A 1 89 ? -9.702 6.547 12.722 1.00 95.19 89 LEU A O 1
ATOM 698 N N . SER A 1 90 ? -10.680 6.140 10.741 1.00 95.81 90 SER A N 1
ATOM 699 C CA . SER A 1 90 ? -12.017 6.583 11.163 1.00 95.81 90 SER A CA 1
ATOM 700 C C . SER A 1 90 ? -12.631 5.715 12.267 1.00 95.81 90 SER A C 1
ATOM 702 O O . SER A 1 90 ? -13.468 6.193 13.027 1.00 95.81 90 SER A O 1
ATOM 704 N N . LEU A 1 91 ? -12.197 4.456 12.376 1.00 96.31 91 LEU A N 1
ATOM 705 C CA . LEU A 1 91 ? -12.626 3.512 13.409 1.00 96.31 91 LEU A CA 1
ATOM 706 C C . LEU A 1 91 ? -11.809 3.638 14.707 1.00 96.31 91 LEU A C 1
ATOM 708 O O . LEU A 1 91 ? -12.079 2.920 15.664 1.00 96.31 91 LEU A O 1
ATOM 712 N N . GLY A 1 92 ? -10.805 4.521 14.754 1.00 94.94 92 GLY A N 1
ATOM 713 C CA . GLY A 1 92 ? -9.902 4.661 15.901 1.00 94.94 92 GLY A CA 1
ATOM 714 C C . GLY A 1 92 ? -8.807 3.591 15.977 1.00 94.94 92 GLY A C 1
ATOM 715 O O . GLY A 1 92 ? -8.096 3.518 16.979 1.00 94.94 92 GLY A O 1
ATOM 716 N N . ILE A 1 93 ? -8.640 2.784 14.925 1.00 96.94 93 ILE A N 1
ATOM 717 C CA . ILE A 1 93 ? -7.570 1.788 14.814 1.00 96.94 93 ILE A CA 1
ATOM 718 C C . ILE A 1 93 ? -6.295 2.494 14.341 1.00 96.94 93 ILE A C 1
ATOM 720 O O . ILE A 1 93 ? -6.309 3.261 13.376 1.00 96.94 93 ILE A O 1
ATOM 724 N N . LYS A 1 94 ? -5.164 2.225 14.999 1.00 95.75 94 LYS A N 1
ATOM 725 C CA . LYS A 1 94 ? -3.879 2.859 14.681 1.00 95.75 94 LYS A CA 1
ATOM 726 C C . LYS A 1 94 ? -3.213 2.181 13.477 1.00 95.75 94 LYS A C 1
ATOM 728 O O . LYS A 1 94 ? -2.843 1.012 13.584 1.00 95.75 94 LYS A O 1
ATOM 733 N N . PRO A 1 95 ? -3.000 2.873 12.346 1.00 95.06 95 PRO A N 1
ATOM 734 C CA . PRO A 1 95 ? -2.235 2.314 11.242 1.00 95.06 95 PRO A CA 1
ATOM 735 C C . PRO A 1 95 ? -0.744 2.271 11.597 1.00 95.06 95 PRO A C 1
ATOM 737 O O . PRO A 1 95 ? -0.173 3.262 12.055 1.00 95.06 95 PRO A O 1
ATOM 740 N N . VAL A 1 96 ? -0.101 1.133 11.356 1.00 94.94 96 VAL A N 1
ATOM 741 C CA . VAL A 1 96 ? 1.344 0.935 11.526 1.00 94.94 96 VAL A CA 1
ATOM 742 C C . VAL A 1 96 ? 1.915 0.408 10.221 1.00 94.94 96 VAL A C 1
ATOM 744 O O . VAL A 1 96 ? 1.402 -0.561 9.677 1.00 94.94 96 VAL A O 1
ATOM 747 N N . PHE A 1 97 ? 2.987 1.023 9.726 1.00 92.31 97 PHE A N 1
ATOM 748 C CA . PHE A 1 97 ? 3.656 0.588 8.502 1.00 92.31 97 PHE A CA 1
ATOM 749 C C . PHE A 1 97 ? 4.925 -0.191 8.840 1.00 92.31 97 PHE A C 1
ATOM 751 O O . PHE A 1 97 ? 5.761 0.279 9.613 1.00 92.31 97 PHE A O 1
ATOM 758 N N . ILE A 1 98 ? 5.081 -1.365 8.236 1.00 92.38 98 ILE A N 1
ATOM 759 C CA . ILE A 1 98 ? 6.287 -2.190 8.315 1.00 92.38 98 ILE A CA 1
ATOM 760 C C . ILE A 1 98 ? 6.787 -2.392 6.889 1.00 92.38 98 ILE A C 1
ATOM 762 O O . ILE A 1 98 ? 6.004 -2.605 5.976 1.00 92.38 98 ILE A O 1
ATOM 766 N N . THR A 1 99 ? 8.095 -2.288 6.676 1.00 89.56 99 THR A N 1
ATOM 767 C CA . THR A 1 99 ? 8.693 -2.474 5.352 1.00 89.56 99 THR A CA 1
ATOM 768 C C . THR A 1 99 ? 10.015 -3.209 5.467 1.00 89.56 99 THR A C 1
ATOM 770 O O . THR A 1 99 ? 10.784 -2.978 6.401 1.00 89.56 99 THR A O 1
ATOM 773 N N . GLY A 1 100 ? 10.295 -4.064 4.484 1.00 87.81 100 GLY A N 1
ATOM 774 C CA . GLY A 1 100 ? 11.623 -4.641 4.274 1.00 87.81 100 GLY A CA 1
ATOM 775 C C . GLY A 1 100 ? 12.622 -3.666 3.635 1.00 87.81 100 GLY A C 1
ATOM 776 O O . GLY A 1 100 ? 13.783 -4.023 3.430 1.00 87.81 100 GLY A O 1
ATOM 777 N N . THR A 1 101 ? 12.196 -2.442 3.299 1.00 85.56 101 THR A N 1
ATOM 778 C CA . THR A 1 101 ? 13.064 -1.406 2.735 1.00 85.56 101 THR A CA 1
ATOM 779 C C . THR A 1 101 ? 14.201 -1.066 3.705 1.00 85.56 101 THR A C 1
ATOM 781 O O . THR A 1 101 ? 13.999 -0.858 4.903 1.00 85.56 101 THR A O 1
ATOM 784 N N . ARG A 1 102 ? 15.423 -0.976 3.164 1.00 84.00 102 ARG A N 1
ATOM 785 C CA . ARG A 1 102 ? 16.635 -0.644 3.926 1.00 84.00 102 ARG A CA 1
ATOM 786 C C . ARG A 1 102 ? 16.541 0.750 4.549 1.00 84.00 102 ARG A C 1
ATOM 788 O O . ARG A 1 102 ? 15.970 1.667 3.961 1.00 84.00 102 ARG A O 1
ATOM 795 N N . GLU A 1 103 ? 17.181 0.920 5.706 1.00 83.06 103 GLU A N 1
ATOM 796 C CA . GLU A 1 103 ? 17.131 2.147 6.516 1.00 83.06 103 GLU A CA 1
ATOM 797 C C . GLU A 1 103 ? 17.424 3.422 5.711 1.00 83.06 103 GLU A C 1
ATOM 799 O O . GLU A 1 103 ? 16.713 4.418 5.817 1.00 83.06 103 GLU A O 1
ATOM 804 N N . ASN A 1 104 ? 18.426 3.368 4.831 1.00 84.44 104 ASN A N 1
ATOM 805 C CA . ASN A 1 104 ? 18.866 4.500 4.019 1.00 84.44 104 ASN A CA 1
ATOM 806 C C . ASN A 1 104 ? 17.811 4.999 3.011 1.00 84.44 104 ASN A C 1
ATOM 808 O O . ASN A 1 104 ? 17.937 6.116 2.515 1.00 84.44 104 ASN A O 1
ATOM 812 N N . PHE A 1 105 ? 16.769 4.213 2.727 1.00 81.44 105 PHE A N 1
ATOM 813 C CA . PHE A 1 105 ? 15.661 4.593 1.845 1.00 81.44 105 PHE A CA 1
ATOM 814 C C . PHE A 1 105 ? 14.360 4.909 2.593 1.00 81.44 105 PHE A C 1
ATOM 816 O O . PHE A 1 105 ? 13.391 5.349 1.968 1.00 81.44 105 PHE A O 1
ATOM 823 N N . LYS A 1 106 ? 14.324 4.755 3.926 1.00 79.06 106 LYS A N 1
ATOM 824 C CA . LYS A 1 106 ? 13.113 5.020 4.719 1.00 79.06 106 LYS A CA 1
ATOM 825 C C . LYS A 1 106 ? 12.613 6.449 4.561 1.00 79.06 106 LYS A C 1
ATOM 827 O O . LYS A 1 106 ? 11.414 6.650 4.419 1.00 79.06 106 LYS A O 1
ATOM 832 N N . LYS A 1 107 ? 13.507 7.443 4.515 1.00 77.50 107 LYS A N 1
ATOM 833 C CA . LYS A 1 107 ? 13.105 8.848 4.331 1.00 77.50 107 LYS A CA 1
ATOM 834 C C . LYS A 1 107 ? 12.354 9.056 3.009 1.00 77.50 107 LYS A C 1
ATOM 836 O O . LYS A 1 107 ? 11.301 9.681 3.008 1.00 77.50 107 LYS A O 1
ATOM 841 N N . CYS A 1 108 ? 12.851 8.479 1.914 1.00 76.56 108 CYS A N 1
ATOM 842 C CA . CYS A 1 108 ? 12.216 8.562 0.596 1.00 76.56 108 CYS A CA 1
ATOM 843 C C . CYS A 1 108 ? 10.831 7.900 0.589 1.00 76.56 108 CYS A C 1
ATOM 845 O O . CYS A 1 108 ? 9.883 8.478 0.064 1.00 76.56 108 CYS A O 1
ATOM 847 N N . LYS A 1 109 ? 10.698 6.718 1.204 1.00 77.56 109 LYS A N 1
ATOM 848 C CA . LYS A 1 109 ? 9.409 6.019 1.329 1.00 77.56 109 LYS A CA 1
ATOM 849 C C . LYS A 1 109 ? 8.424 6.766 2.232 1.00 77.56 109 LYS A C 1
ATOM 851 O O . LYS A 1 109 ? 7.245 6.852 1.900 1.00 77.56 109 LYS A O 1
ATOM 856 N N . ASN A 1 110 ? 8.903 7.364 3.323 1.00 67.38 110 ASN A N 1
ATOM 857 C CA . ASN A 1 110 ? 8.077 8.169 4.220 1.00 67.38 110 ASN A CA 1
ATOM 858 C C . ASN A 1 110 ? 7.514 9.398 3.499 1.00 67.38 110 ASN A C 1
ATOM 860 O O . ASN A 1 110 ? 6.303 9.598 3.539 1.00 67.38 110 ASN A O 1
ATOM 864 N N . CYS A 1 111 ? 8.348 10.160 2.782 1.00 65.94 111 CYS A N 1
ATOM 865 C CA . CYS A 1 111 ? 7.888 11.305 1.987 1.00 65.94 111 CYS A CA 1
ATOM 866 C C . CYS A 1 111 ? 6.869 10.883 0.917 1.00 65.94 111 CYS A C 1
ATOM 868 O O . CYS A 1 111 ? 5.793 11.464 0.848 1.00 65.94 111 CYS A O 1
ATOM 870 N N . GLN A 1 112 ? 7.156 9.813 0.163 1.00 69.81 112 GLN A N 1
ATOM 871 C CA . GLN A 1 112 ? 6.242 9.268 -0.854 1.00 69.81 112 GLN A CA 1
ATOM 872 C C . GLN A 1 112 ? 4.882 8.888 -0.286 1.00 69.81 112 GLN A C 1
ATOM 874 O O . GLN A 1 112 ? 3.850 9.197 -0.881 1.00 69.81 112 GLN A O 1
ATOM 879 N N . SER A 1 113 ? 4.884 8.196 0.857 1.00 62.34 113 SER A N 1
ATOM 880 C CA . SER A 1 113 ? 3.645 7.852 1.531 1.00 62.34 113 SER A CA 1
ATOM 881 C C . SER A 1 113 ? 2.913 9.142 1.918 1.00 62.34 113 SER A C 1
ATOM 883 O O . SER A 1 113 ? 1.833 9.403 1.401 1.00 62.34 113 SER A O 1
ATOM 885 N N . GLN A 1 114 ? 3.508 10.022 2.718 1.00 59.69 114 GLN A N 1
ATOM 886 C CA . GLN A 1 114 ? 2.825 11.225 3.194 1.00 59.69 114 GLN A CA 1
ATOM 887 C C . GLN A 1 114 ? 2.249 12.079 2.052 1.00 59.69 114 GLN A C 1
ATOM 889 O O . GLN A 1 114 ? 1.083 12.453 2.118 1.00 59.69 114 GLN A O 1
ATOM 894 N N . GLU A 1 115 ? 2.997 12.307 0.972 1.00 58.56 115 GLU A N 1
ATOM 895 C CA . GLU A 1 115 ? 2.526 13.089 -0.180 1.00 58.56 115 GLU A CA 1
ATOM 896 C C . GLU A 1 115 ? 1.399 12.407 -0.970 1.00 58.56 115 GLU A C 1
ATOM 898 O O . GLU A 1 115 ? 0.507 13.092 -1.471 1.00 58.56 115 GLU A O 1
ATOM 903 N N . SER A 1 116 ? 1.404 11.073 -1.057 1.00 58.25 116 SER A N 1
ATOM 904 C CA . SER A 1 116 ? 0.379 10.312 -1.786 1.00 58.25 116 SER A CA 1
ATOM 905 C C . SER A 1 116 ? -0.906 10.079 -0.980 1.00 58.25 116 SER A C 1
ATOM 907 O O . SER A 1 116 ? -1.939 9.780 -1.573 1.00 58.25 116 SER A O 1
ATOM 909 N N . TRP A 1 117 ? -0.855 10.184 0.355 1.00 56.75 117 TRP A N 1
ATOM 910 C CA . TRP A 1 117 ? -1.995 9.922 1.254 1.00 56.75 117 TRP A CA 1
ATOM 911 C C . TRP A 1 117 ? -2.628 11.203 1.846 1.00 56.75 117 TRP A C 1
ATOM 913 O O . TRP A 1 117 ? -3.695 11.104 2.454 1.00 56.75 117 TRP A O 1
ATOM 923 N N . LEU A 1 118 ? -2.004 12.3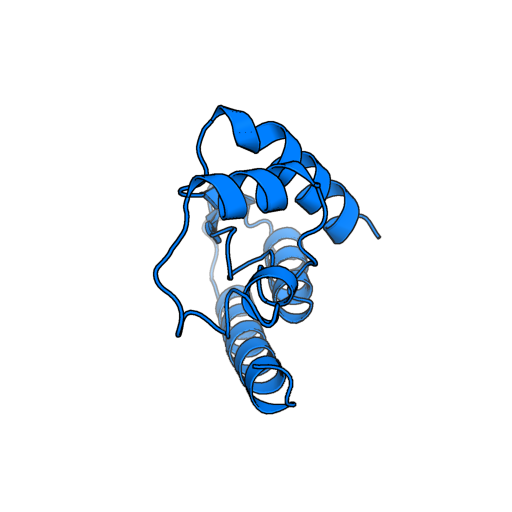82 1.671 1.00 46.56 118 LEU A N 1
ATOM 924 C CA . LEU A 1 118 ? -2.488 13.696 2.151 1.00 46.56 118 LEU A CA 1
ATOM 925 C C . LEU A 1 118 ? -3.222 14.552 1.093 1.00 46.56 118 LEU A C 1
ATOM 927 O O . LEU A 1 118 ? -3.686 15.641 1.434 1.00 46.56 118 LEU A O 1
ATOM 931 N N . GLN A 1 119 ? -3.342 14.083 -0.154 1.00 41.56 119 GLN A N 1
ATOM 932 C CA . GLN A 1 119 ? -4.216 14.670 -1.188 1.00 41.56 119 GLN A CA 1
ATOM 933 C C . GLN A 1 119 ? -5.594 13.986 -1.193 1.00 41.56 119 GLN A C 1
ATOM 935 O O . GLN A 1 119 ? -6.586 14.683 -1.494 1.00 41.56 119 GLN A O 1
#

Secondary structure (DSSP, 8-state):
--SHHHHHHHHHHHHHHHHHHHT----SSS--EEEEE-BTTTB--HHHHTSTTTGGGTSPP-HHHHHHHHHTT-PPB-HHHHHHHHHHHHTTPEEEEE--S-GGGHHHHHHHHHHHH--

Foldseek 3Di:
DPDCPVLVVLLVVLVVLLVVLVPDDDPPPLAAADEFEQEVTFFDPCVVCVDPCNVVVPHPDDPVSVVVVLQVLDTATSVSVLSNVVSCVVVSHHYDYDYPDDPVSVVSSVSSNCVRNVD

Radius of gyration: 15.95 Å; chains: 1; bounding box: 39×26×46 Å

Organism: NCBI:txid243964

Sequence (119 aa):
MLGKQYRHDCEFVAKTAIEYAKGLKLSGDGKDVWVFDIDETTLSNIPYYARSDVAFGAIPYNNTKFNAWVAEGKAPAIPSILGVYKTVLSLGIKPVFITGTRENFKKCKNCQSQESWLQ